Protein AF-A0A2N4YEX6-F1 (afdb_monomer_lite)

Radius of gyration: 21.44 Å; chains: 1; bounding box: 46×48×61 Å

Foldseek 3Di:
DDPDDDDPDPPPDDPP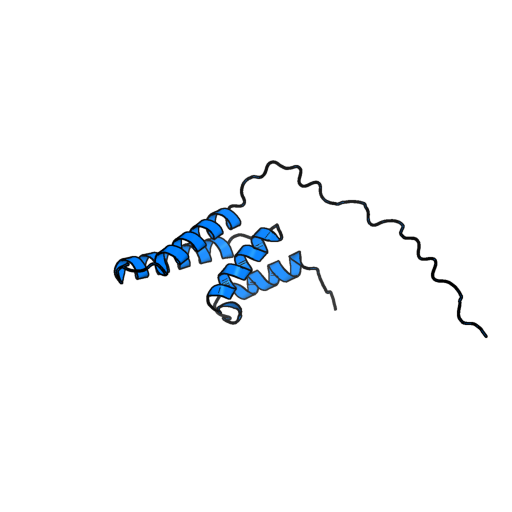DPPPPPDPCPDDPLVVLLVVLVVLVVVLPDPPDDPVSNVVSVVSNVVSLVVLLPDQDPDPVSLVSNVVSCVVVPNCPPPVDSNVVSVVSVPVHVDDPPD

Secondary structure (DSSP, 8-state):
------------S--S------S-----HHHHHHHHHHHHHHHHTSTT--HHHHHHHHHHHHHHHHHHHHSPP-SHHHHHHHHHHHHHTTGGG-TTSTHHHHHHHHHHHH-----

Sequence (115 aa):
MNRRETFTAPLALAALAAPSFAGASTESEILRLYAEWKATEAFANSHGITDAEFSEAEARMADLQSRILAMPATTAPELAAKVAMVADYGDINDRSVPSLALWAELRTLVGGVTC

Structure (mmCIF, N/CA/C/O backbone):
data_AF-A0A2N4YEX6-F1
#
_entry.id   AF-A0A2N4YEX6-F1
#
loop_
_atom_site.group_PDB
_atom_site.id
_atom_site.type_symbol
_atom_site.label_atom_id
_atom_site.label_alt_id
_atom_site.label_comp_id
_atom_site.label_asym_id
_atom_site.label_entity_id
_atom_site.label_seq_id
_atom_site.pdbx_PDB_ins_code
_atom_site.Cartn_x
_atom_site.Cartn_y
_atom_site.Cartn_z
_atom_site.occupancy
_atom_site.B_iso_or_equiv
_atom_site.auth_seq_id
_atom_site.auth_comp_id
_atom_site.auth_asym_id
_atom_site.auth_atom_id
_atom_site.pdbx_PDB_model_num
ATOM 1 N N . MET A 1 1 ? -31.089 -39.549 39.980 1.00 40.22 1 MET A N 1
ATOM 2 C CA . MET A 1 1 ? -30.082 -38.583 39.491 1.00 40.22 1 MET A CA 1
ATOM 3 C C . MET A 1 1 ? -30.232 -38.472 37.982 1.00 40.22 1 MET A C 1
ATOM 5 O O . MET A 1 1 ? -29.891 -39.417 37.286 1.00 40.22 1 MET A O 1
ATOM 9 N N . ASN A 1 2 ? -30.815 -37.383 37.482 1.00 35.41 2 ASN A N 1
ATOM 10 C CA . ASN A 1 2 ? -30.901 -37.115 36.048 1.00 35.41 2 ASN A CA 1
ATOM 11 C C . ASN A 1 2 ? -30.576 -35.628 35.848 1.00 35.41 2 ASN A C 1
ATOM 13 O O . ASN A 1 2 ? -31.312 -34.767 36.320 1.00 35.41 2 ASN A O 1
ATOM 17 N N . ARG A 1 3 ? -29.406 -35.344 35.261 1.00 58.75 3 ARG A N 1
ATOM 18 C CA . ARG A 1 3 ? -28.785 -34.011 35.125 1.00 58.75 3 ARG A CA 1
ATOM 19 C C . ARG A 1 3 ? -29.462 -33.173 34.031 1.00 58.75 3 ARG A C 1
ATOM 21 O O . ARG A 1 3 ? -28.834 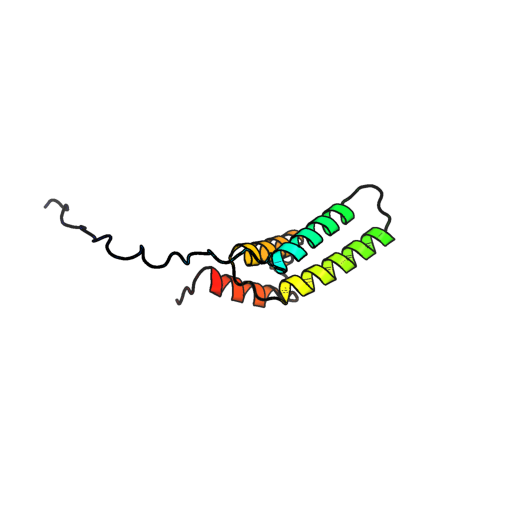-32.831 33.034 1.00 58.75 3 ARG A O 1
ATOM 28 N N . ARG A 1 4 ? -30.750 -32.879 34.172 1.00 57.62 4 ARG A N 1
ATOM 29 C CA . ARG A 1 4 ? -31.447 -31.928 33.293 1.00 57.62 4 ARG A CA 1
ATOM 30 C C . ARG A 1 4 ? -32.109 -30.855 34.131 1.00 57.62 4 ARG A C 1
ATOM 32 O O . ARG A 1 4 ? -33.325 -30.746 34.181 1.00 57.62 4 ARG A O 1
ATOM 39 N N . GLU A 1 5 ? -31.258 -30.079 34.780 1.00 56.00 5 GLU A N 1
ATOM 40 C CA . GLU A 1 5 ? -31.622 -28.784 35.319 1.00 56.00 5 GLU A CA 1
ATOM 41 C C . GLU A 1 5 ? -30.836 -27.710 34.564 1.00 56.00 5 GLU A C 1
ATOM 43 O O . GLU A 1 5 ? -29.609 -27.721 34.520 1.00 56.00 5 GLU A O 1
ATOM 48 N N . THR A 1 6 ? -31.616 -26.823 33.948 1.00 52.84 6 THR A N 1
ATOM 49 C CA . THR A 1 6 ? -31.403 -25.376 33.983 1.00 52.84 6 THR A CA 1
ATOM 50 C C . THR A 1 6 ? -30.183 -24.828 33.245 1.00 52.84 6 THR A C 1
ATOM 52 O O . THR A 1 6 ? -29.128 -24.612 33.823 1.00 52.84 6 THR A O 1
ATOM 55 N N . PHE A 1 7 ? -30.396 -24.443 31.985 1.00 51.78 7 PHE A N 1
ATOM 56 C CA . PHE A 1 7 ? -29.773 -23.239 31.424 1.00 51.78 7 PHE A CA 1
ATOM 57 C C . PHE A 1 7 ? -30.801 -22.486 30.573 1.00 51.78 7 PHE A C 1
ATOM 59 O O . PHE A 1 7 ? -30.755 -22.444 29.348 1.00 51.78 7 PHE A O 1
ATOM 66 N N . THR A 1 8 ? -31.778 -21.895 31.255 1.00 53.78 8 THR A N 1
ATOM 67 C CA . THR A 1 8 ? -32.559 -20.773 30.733 1.00 53.78 8 THR A CA 1
ATOM 68 C C . THR A 1 8 ? -31.666 -19.537 30.840 1.00 53.78 8 THR A C 1
ATOM 70 O O . THR A 1 8 ? -31.661 -18.851 31.858 1.00 53.78 8 THR A O 1
ATOM 73 N N . ALA A 1 9 ? -30.838 -19.287 29.826 1.00 55.19 9 ALA A N 1
ATOM 74 C CA . ALA A 1 9 ? -30.125 -18.019 29.712 1.00 55.19 9 ALA A CA 1
ATOM 75 C C . ALA A 1 9 ? -31.043 -17.010 28.998 1.00 55.19 9 ALA A C 1
ATOM 77 O O . ALA A 1 9 ? -31.514 -17.305 27.895 1.00 55.19 9 ALA A O 1
ATOM 78 N N . PRO A 1 10 ? -31.337 -15.840 29.589 1.00 50.22 10 PRO A N 1
ATOM 79 C CA . PRO A 1 10 ? -32.081 -14.805 28.897 1.00 50.22 10 PRO A CA 1
ATOM 80 C C . PRO A 1 10 ? -31.180 -14.211 27.810 1.00 50.22 10 PRO A C 1
ATOM 82 O O . PRO A 1 10 ? -30.212 -13.517 28.105 1.00 50.22 10 PRO A O 1
ATOM 85 N N . LEU A 1 11 ? -31.513 -14.464 26.542 1.00 54.25 11 LEU A N 1
ATOM 86 C CA . LEU A 1 11 ? -31.057 -13.659 25.405 1.00 54.25 11 LEU A CA 1
ATOM 87 C C . LEU A 1 11 ? -31.743 -12.288 25.484 1.00 54.25 11 LEU A C 1
ATOM 89 O O . LEU A 1 11 ? -32.634 -11.960 24.707 1.00 54.25 11 LEU A O 1
ATOM 93 N N . ALA A 1 12 ? -31.371 -11.508 26.491 1.00 52.91 12 ALA A N 1
ATOM 94 C CA . ALA A 1 12 ? -31.790 -10.134 26.662 1.00 52.91 12 ALA A CA 1
ATOM 95 C C . ALA A 1 12 ? -30.535 -9.260 26.620 1.00 52.91 12 ALA A C 1
ATOM 97 O O . ALA A 1 12 ? -29.624 -9.437 27.421 1.00 52.91 12 ALA A O 1
ATOM 98 N N . LEU A 1 13 ? -30.546 -8.311 25.682 1.00 50.72 13 LEU A N 1
ATOM 99 C CA . LEU A 1 13 ? -29.582 -7.224 25.485 1.00 50.72 13 LEU A CA 1
ATOM 100 C C . LEU A 1 13 ? -28.229 -7.582 24.845 1.00 50.72 13 LEU A C 1
ATOM 102 O O . LEU A 1 13 ? -27.192 -7.582 25.495 1.00 50.72 13 LEU A O 1
ATOM 106 N N . ALA A 1 14 ? -28.229 -7.703 23.515 1.00 48.66 14 ALA A N 1
ATOM 107 C CA . ALA A 1 14 ? -27.113 -7.217 22.686 1.00 48.66 14 ALA A CA 1
ATOM 108 C C . ALA A 1 14 ? -27.575 -6.746 21.288 1.00 48.66 14 ALA A C 1
ATOM 110 O O . ALA A 1 14 ? -26.821 -6.795 20.324 1.00 48.66 14 ALA A O 1
ATOM 111 N N . ALA A 1 15 ? -28.829 -6.291 21.162 1.00 50.16 15 ALA A N 1
ATOM 112 C CA . ALA A 1 15 ? -29.361 -5.689 19.933 1.00 50.16 15 ALA A CA 1
ATOM 113 C C . ALA A 1 15 ? -29.469 -4.156 20.044 1.00 50.16 15 ALA A C 1
ATOM 115 O O . ALA A 1 15 ? -30.366 -3.543 19.471 1.00 50.16 15 ALA A O 1
ATOM 116 N N . LEU A 1 16 ? -28.578 -3.529 20.816 1.00 48.31 16 LEU A N 1
ATOM 117 C CA . LEU A 1 16 ? -28.447 -2.077 20.864 1.00 48.31 16 LEU A CA 1
ATOM 118 C C . LEU A 1 16 ? -27.053 -1.701 20.376 1.00 48.31 16 LEU A C 1
ATOM 120 O O . LEU A 1 16 ? -26.057 -2.141 20.939 1.00 48.31 16 LEU A O 1
ATOM 124 N N . ALA A 1 17 ? -27.047 -0.869 19.334 1.00 50.69 17 ALA A N 1
ATOM 125 C CA . ALA A 1 17 ? -25.897 -0.310 18.634 1.00 50.69 17 ALA A CA 1
ATOM 126 C C . ALA A 1 17 ? -25.192 -1.258 17.649 1.00 50.69 17 ALA A C 1
ATOM 128 O O . ALA A 1 17 ? -23.989 -1.477 17.722 1.00 50.69 17 ALA A O 1
ATOM 129 N N . ALA A 1 18 ? -25.918 -1.702 16.618 1.00 46.84 18 ALA A N 1
ATOM 130 C CA . ALA A 1 18 ? -25.285 -1.649 15.304 1.00 46.84 18 ALA A CA 1
ATOM 131 C C . ALA A 1 18 ? -25.121 -0.151 14.983 1.00 46.84 18 ALA A C 1
ATOM 133 O O . ALA A 1 18 ? -26.145 0.537 14.891 1.00 46.84 18 ALA A O 1
ATOM 134 N N . PRO A 1 19 ? -23.898 0.407 14.900 1.00 50.62 19 PRO A N 1
ATOM 135 C CA . PRO A 1 19 ? -23.740 1.749 14.372 1.00 50.62 19 PRO A CA 1
ATOM 136 C C . PRO A 1 19 ? -24.353 1.749 12.974 1.00 50.62 19 PRO A C 1
ATOM 138 O O . PRO A 1 19 ? -23.932 1.017 12.079 1.00 50.62 19 PRO A O 1
ATOM 141 N N . SER A 1 20 ? -25.419 2.529 12.825 1.00 45.50 20 SER A N 1
ATOM 142 C CA . SER A 1 20 ? -25.973 2.865 11.527 1.00 45.50 20 SER A CA 1
ATOM 143 C C . SER A 1 20 ? -24.880 3.623 10.782 1.00 45.50 20 SER A C 1
ATOM 145 O O . SER A 1 20 ? -24.674 4.812 11.021 1.00 45.50 20 SER A O 1
ATOM 147 N N . PHE A 1 21 ? -24.152 2.940 9.899 1.00 51.69 21 PHE A N 1
ATOM 148 C CA . PHE A 1 21 ? -23.278 3.572 8.911 1.00 51.69 21 PHE A CA 1
ATOM 149 C C . PHE A 1 21 ? -24.143 4.199 7.806 1.00 51.69 21 PHE A C 1
ATOM 151 O O . PHE A 1 21 ? -23.997 3.914 6.624 1.00 51.69 21 PHE A O 1
ATOM 158 N N . ALA A 1 22 ? -25.094 5.042 8.203 1.00 44.72 22 ALA A N 1
ATOM 159 C CA . ALA A 1 22 ? -25.816 5.949 7.327 1.00 44.72 22 ALA A CA 1
ATOM 160 C C . ALA A 1 22 ? -25.096 7.304 7.351 1.00 44.72 22 ALA A C 1
ATOM 162 O O . ALA A 1 22 ? -25.646 8.324 7.753 1.00 44.72 22 ALA A O 1
ATOM 163 N N . GLY A 1 23 ? -23.821 7.289 6.973 1.00 43.12 23 GLY A N 1
ATOM 164 C CA . GLY A 1 23 ? -23.068 8.475 6.594 1.00 43.12 23 GLY A CA 1
ATOM 165 C C . GLY A 1 23 ? -22.662 8.269 5.148 1.00 43.12 23 GLY A C 1
ATOM 166 O O . GLY A 1 23 ? -22.114 7.218 4.828 1.00 43.12 23 GLY A O 1
ATOM 167 N N . ALA A 1 24 ? -22.998 9.219 4.275 1.00 44.94 24 ALA A N 1
ATOM 168 C CA . ALA A 1 24 ? -22.580 9.223 2.879 1.00 44.94 24 ALA A CA 1
ATOM 169 C C . ALA A 1 24 ? -21.121 8.755 2.767 1.00 44.94 24 ALA A C 1
ATOM 171 O O . ALA A 1 24 ? -20.263 9.267 3.486 1.00 44.94 24 ALA A O 1
ATOM 172 N N . SER A 1 25 ? -20.872 7.745 1.931 1.00 48.31 25 SER A N 1
ATOM 173 C CA . SER A 1 25 ? -19.558 7.134 1.768 1.00 48.31 25 SER A CA 1
ATOM 174 C C . SER A 1 25 ? -18.597 8.148 1.152 1.00 48.31 25 SER A C 1
ATOM 176 O O . SER A 1 25 ? -18.415 8.191 -0.064 1.00 48.31 25 SER A O 1
ATOM 178 N N . THR A 1 26 ? -17.992 8.992 1.981 1.00 62.81 26 THR A N 1
ATOM 179 C CA . THR A 1 26 ? -16.711 9.593 1.639 1.00 62.81 26 THR A CA 1
ATOM 180 C C . THR A 1 26 ? -15.783 8.413 1.408 1.00 62.81 26 THR A C 1
ATOM 182 O O . THR A 1 26 ? -15.532 7.634 2.328 1.00 62.81 26 THR A O 1
ATOM 185 N N . GLU A 1 27 ? -15.398 8.199 0.153 1.00 75.50 27 GLU A N 1
ATOM 186 C CA . GLU A 1 27 ? -14.487 7.129 -0.229 1.00 75.50 27 GLU A CA 1
ATOM 187 C C . GLU A 1 27 ? -13.259 7.190 0.684 1.00 75.50 27 GLU A C 1
ATOM 189 O O . GLU A 1 27 ? -12.651 8.249 0.852 1.00 75.50 27 GLU A O 1
ATOM 194 N N . SER A 1 28 ? -12.948 6.076 1.349 1.00 90.94 28 SER A N 1
ATOM 195 C CA . SER A 1 28 ? -11.794 6.022 2.238 1.00 90.94 28 SER A CA 1
ATOM 196 C C . SER A 1 28 ? -10.528 6.247 1.420 1.00 90.94 28 SER A C 1
ATOM 198 O O . SER A 1 28 ? -10.247 5.501 0.482 1.00 90.94 28 SER A O 1
ATOM 200 N N . GLU A 1 29 ? -9.737 7.242 1.812 1.00 94.81 29 GLU A N 1
ATOM 201 C CA . GLU A 1 29 ? -8.456 7.538 1.171 1.00 94.81 29 GLU A CA 1
ATOM 202 C C . GLU A 1 29 ? -7.503 6.330 1.226 1.00 94.81 29 GLU A C 1
ATOM 204 O O . GLU A 1 29 ? -6.775 6.083 0.267 1.00 94.81 29 GLU A O 1
ATOM 209 N N . ILE A 1 30 ? -7.554 5.519 2.296 1.00 94.19 30 ILE A N 1
ATOM 210 C CA . ILE A 1 30 ? -6.789 4.264 2.397 1.00 94.19 30 ILE A CA 1
ATOM 211 C C . ILE A 1 30 ? -7.214 3.291 1.295 1.00 94.19 30 ILE A C 1
ATOM 213 O O . ILE A 1 30 ? -6.358 2.729 0.616 1.00 94.19 30 ILE A O 1
ATOM 217 N N . LEU A 1 31 ? -8.521 3.095 1.098 1.00 95.25 31 LEU A N 1
ATOM 218 C CA . LEU A 1 31 ? -9.028 2.164 0.086 1.00 95.25 31 LEU A CA 1
ATOM 219 C C . LEU A 1 31 ? -8.746 2.659 -1.336 1.00 95.25 31 LEU A C 1
ATOM 221 O O . LEU A 1 31 ? -8.370 1.860 -2.194 1.00 95.25 31 LEU A O 1
ATOM 225 N N . ARG A 1 32 ? -8.853 3.971 -1.569 1.00 96.69 32 ARG A N 1
ATOM 226 C CA . ARG A 1 32 ? -8.514 4.599 -2.851 1.00 96.69 32 ARG A CA 1
ATOM 227 C C . ARG A 1 32 ? -7.036 4.403 -3.196 1.00 96.69 32 ARG A C 1
ATOM 229 O O . ARG A 1 32 ? -6.709 3.970 -4.298 1.00 96.69 32 ARG A O 1
ATOM 236 N N . LEU A 1 33 ? -6.138 4.684 -2.249 1.00 96.44 33 LEU A N 1
ATOM 237 C CA . LEU A 1 33 ? -4.696 4.492 -2.438 1.00 96.44 33 LEU A CA 1
ATOM 238 C C . LEU A 1 33 ? -4.321 3.013 -2.559 1.00 96.44 33 LEU A C 1
ATOM 240 O O . LEU A 1 33 ? -3.434 2.679 -3.338 1.00 96.44 33 LEU A O 1
ATOM 244 N N . TYR A 1 34 ? -5.003 2.120 -1.841 1.00 95.69 34 TYR A N 1
ATOM 245 C CA . TYR A 1 34 ? -4.794 0.680 -1.980 1.00 95.69 34 TYR A CA 1
ATOM 246 C C . TYR A 1 34 ? -5.170 0.178 -3.380 1.00 95.69 34 TYR A C 1
ATOM 248 O O . TYR A 1 34 ? -4.435 -0.613 -3.969 1.00 95.69 34 TYR A O 1
ATOM 256 N N . ALA A 1 35 ? -6.272 0.669 -3.955 1.00 96.38 35 ALA A N 1
ATOM 257 C CA . ALA A 1 35 ? -6.640 0.348 -5.332 1.00 96.38 35 ALA A CA 1
ATOM 258 C C . ALA A 1 35 ? -5.578 0.834 -6.336 1.00 96.38 35 ALA A C 1
AT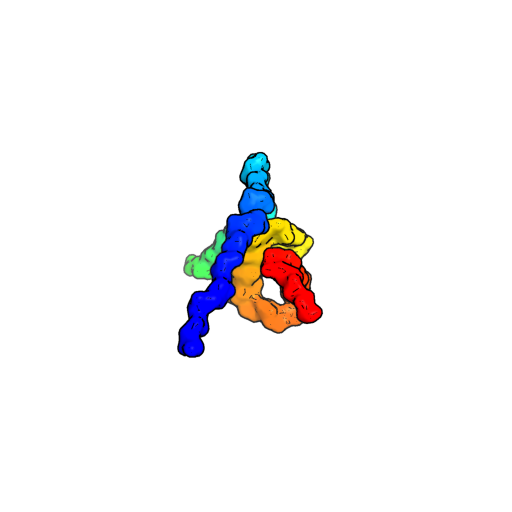OM 260 O O . ALA A 1 35 ? -5.219 0.106 -7.261 1.00 96.38 35 ALA A O 1
ATOM 261 N N . GLU A 1 36 ? -5.032 2.034 -6.125 1.00 97.25 36 GLU A N 1
ATOM 262 C CA . GLU A 1 36 ? -3.934 2.578 -6.933 1.00 97.25 36 GLU A CA 1
ATOM 263 C C . GLU A 1 36 ? -2.649 1.743 -6.801 1.00 97.25 36 GLU A C 1
ATOM 265 O O . GLU A 1 36 ? -1.968 1.470 -7.793 1.00 97.25 36 GLU A O 1
ATOM 270 N N . TRP A 1 37 ? -2.351 1.271 -5.591 1.00 96.56 37 TRP A N 1
ATOM 271 C CA . TRP A 1 37 ? -1.227 0.379 -5.328 1.00 96.56 37 TRP A CA 1
ATOM 272 C C . TRP A 1 37 ? -1.382 -0.953 -6.072 1.00 96.56 37 TRP A C 1
ATOM 274 O O . TRP A 1 37 ? -0.46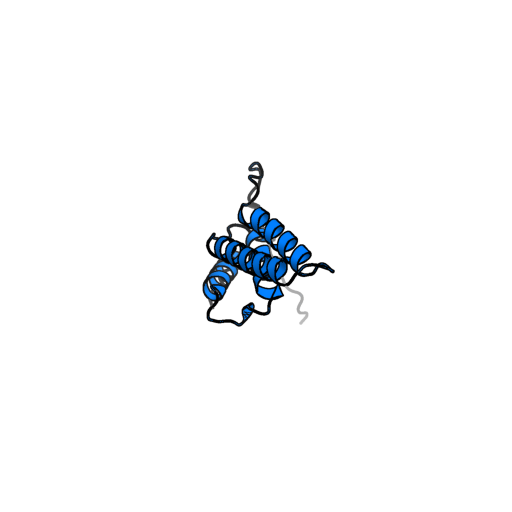9 -1.332 -6.801 1.00 96.56 37 TRP A O 1
ATOM 284 N N . LYS A 1 38 ? -2.557 -1.605 -6.015 1.00 96.75 38 LYS A N 1
ATOM 285 C CA . LYS A 1 38 ? -2.826 -2.840 -6.784 1.00 96.75 38 LYS A CA 1
ATOM 286 C C . LYS A 1 38 ? -2.741 -2.625 -8.294 1.00 96.75 38 LYS A C 1
ATOM 288 O O . LYS A 1 38 ? -2.279 -3.509 -9.007 1.00 96.75 38 LYS A O 1
ATOM 293 N N . ALA A 1 39 ? -3.173 -1.470 -8.800 1.00 97.38 39 ALA A N 1
ATOM 294 C CA . ALA A 1 39 ? -3.032 -1.150 -10.220 1.00 97.38 39 ALA A CA 1
ATOM 295 C C . ALA A 1 39 ? -1.554 -0.993 -10.624 1.00 97.38 39 ALA A C 1
ATOM 297 O O . ALA A 1 39 ? -1.147 -1.494 -11.671 1.00 97.38 39 ALA A O 1
ATOM 298 N N . THR A 1 40 ? -0.751 -0.346 -9.776 1.00 96.81 40 THR A N 1
ATOM 299 C CA . THR A 1 40 ? 0.697 -0.177 -9.987 1.00 96.81 40 THR A CA 1
ATOM 300 C C . THR A 1 40 ? 1.420 -1.522 -9.947 1.00 96.81 40 THR A C 1
ATOM 302 O O . THR A 1 40 ? 2.230 -1.819 -10.818 1.00 96.81 40 THR A O 1
ATOM 305 N N . GLU A 1 41 ? 1.078 -2.372 -8.985 1.00 95.62 41 GLU A N 1
ATOM 306 C CA . GLU A 1 41 ? 1.607 -3.728 -8.870 1.00 95.62 41 GLU A CA 1
ATOM 307 C C . GLU A 1 41 ? 1.229 -4.597 -10.081 1.00 95.62 41 GLU A C 1
ATOM 309 O O . GLU A 1 41 ? 2.060 -5.329 -10.619 1.00 95.62 41 GLU A O 1
ATOM 314 N N . ALA A 1 42 ? -0.014 -4.501 -10.562 1.00 96.44 42 ALA A N 1
ATOM 315 C CA . ALA A 1 42 ? -0.444 -5.201 -11.769 1.00 96.44 42 ALA A CA 1
ATOM 316 C C . ALA A 1 42 ? 0.337 -4.737 -13.010 1.00 96.44 42 ALA A C 1
ATOM 318 O O . ALA A 1 42 ? 0.675 -5.559 -13.861 1.00 96.44 42 ALA A O 1
ATOM 319 N N . PHE A 1 43 ? 0.656 -3.442 -13.101 1.00 96.31 43 PHE A N 1
ATOM 320 C CA . PHE A 1 43 ? 1.527 -2.905 -14.146 1.00 96.31 43 PHE A CA 1
ATOM 321 C C . PHE A 1 43 ? 2.964 -3.430 -14.021 1.00 96.31 43 PHE A C 1
ATOM 323 O O . PHE A 1 43 ? 3.515 -3.904 -15.013 1.00 96.31 43 PHE A O 1
ATOM 330 N N . ALA A 1 44 ? 3.543 -3.431 -12.817 1.00 93.88 44 ALA A N 1
ATOM 331 C CA . ALA A 1 44 ? 4.890 -3.951 -12.562 1.00 93.88 44 ALA A CA 1
ATOM 332 C C . ALA A 1 44 ? 5.028 -5.446 -12.909 1.00 93.88 44 ALA A C 1
ATOM 334 O O . ALA A 1 44 ? 6.092 -5.899 -13.317 1.00 93.88 44 ALA A O 1
ATOM 335 N N . ASN A 1 45 ? 3.940 -6.210 -12.794 1.00 94.25 45 ASN A N 1
ATOM 336 C CA . ASN A 1 45 ? 3.886 -7.623 -13.172 1.00 94.25 45 ASN A CA 1
ATOM 337 C C . ASN A 1 45 ? 3.479 -7.862 -14.639 1.00 94.25 45 ASN A C 1
ATOM 339 O O . ASN A 1 45 ? 3.303 -9.012 -15.054 1.00 94.25 45 ASN A O 1
ATOM 343 N N . SER A 1 46 ? 3.283 -6.807 -15.432 1.00 95.38 46 SER A N 1
ATOM 344 C CA . SER A 1 46 ? 2.876 -6.943 -16.828 1.00 95.38 46 SER A CA 1
ATOM 345 C C . SER A 1 46 ? 4.048 -7.330 -17.735 1.00 95.38 46 SER A C 1
ATOM 347 O O . SER A 1 46 ? 5.212 -7.019 -17.487 1.00 95.38 46 SER A O 1
ATOM 349 N N . HIS A 1 47 ? 3.748 -8.053 -18.814 1.00 94.69 47 HIS A N 1
ATOM 350 C CA . HIS A 1 47 ? 4.767 -8.438 -19.784 1.00 94.69 47 HIS A CA 1
ATOM 351 C C . HIS A 1 47 ? 5.199 -7.246 -20.644 1.00 94.69 47 HIS A C 1
ATOM 353 O O . HIS A 1 47 ? 4.359 -6.497 -21.137 1.00 94.69 47 HIS A O 1
ATOM 359 N N . GLY A 1 48 ? 6.501 -7.152 -20.924 1.00 94.69 48 GLY A N 1
ATOM 360 C CA . GLY A 1 48 ? 7.041 -6.204 -21.901 1.00 94.69 48 GLY A CA 1
ATOM 361 C C . GLY A 1 48 ? 7.349 -4.809 -21.360 1.00 94.69 48 GLY A C 1
ATOM 362 O O . GLY A 1 48 ? 7.679 -3.940 -22.162 1.00 94.69 48 GLY A O 1
ATOM 363 N N . ILE A 1 49 ? 7.279 -4.605 -20.042 1.00 97.31 49 ILE A N 1
ATOM 364 C CA . ILE A 1 49 ? 7.822 -3.402 -19.406 1.00 97.31 49 ILE A CA 1
ATOM 365 C C . ILE A 1 49 ? 9.353 -3.434 -19.405 1.00 97.31 49 ILE A C 1
ATOM 367 O O . ILE A 1 49 ? 9.985 -4.493 -19.414 1.00 97.31 49 ILE A O 1
ATOM 371 N N . THR A 1 50 ? 9.944 -2.253 -19.397 1.00 98.12 50 THR A N 1
ATOM 372 C CA . THR A 1 50 ? 11.382 -2.030 -19.270 1.00 98.12 50 THR A CA 1
ATOM 373 C C . THR A 1 50 ? 11.823 -2.030 -17.806 1.00 98.12 50 THR A C 1
ATOM 375 O O . THR A 1 50 ? 11.027 -1.778 -16.902 1.00 98.12 50 THR A O 1
ATOM 378 N N . ASP A 1 51 ? 13.122 -2.219 -17.564 1.00 96.69 51 ASP A N 1
ATOM 379 C CA . ASP A 1 51 ? 13.705 -2.113 -16.217 1.00 96.69 51 ASP A CA 1
ATOM 380 C C . ASP A 1 51 ? 13.474 -0.727 -15.583 1.00 96.69 51 ASP A C 1
ATOM 382 O O . ASP A 1 51 ? 13.321 -0.607 -14.366 1.00 96.69 51 ASP A O 1
ATOM 386 N N . ALA A 1 52 ? 13.429 0.327 -16.407 1.00 97.94 52 ALA A N 1
ATOM 387 C CA . ALA A 1 52 ? 13.144 1.686 -15.956 1.00 97.94 52 ALA A CA 1
ATOM 388 C C . ALA A 1 52 ? 11.689 1.827 -15.483 1.00 97.94 52 ALA A C 1
ATOM 390 O O . ALA A 1 52 ? 11.456 2.323 -14.385 1.00 97.94 52 ALA A O 1
ATOM 391 N N . GLU A 1 53 ? 10.726 1.328 -16.262 1.00 97.62 53 GLU A N 1
ATOM 392 C CA . GLU A 1 53 ? 9.306 1.320 -15.882 1.00 97.62 53 GLU A CA 1
ATOM 393 C C . GLU A 1 53 ? 9.058 0.469 -14.633 1.00 97.62 53 GLU A C 1
ATOM 395 O O . GLU A 1 53 ? 8.285 0.866 -13.762 1.00 97.62 53 GLU A O 1
ATOM 400 N N . PHE A 1 54 ? 9.744 -0.671 -14.513 1.00 96.00 54 PHE A N 1
ATOM 401 C CA . PHE A 1 54 ? 9.687 -1.495 -13.309 1.00 96.00 54 PHE A CA 1
ATOM 402 C C . PHE A 1 54 ? 10.218 -0.736 -12.084 1.00 96.00 54 PHE A C 1
ATOM 404 O O . PHE A 1 54 ? 9.530 -0.659 -11.069 1.00 96.00 54 PHE A O 1
ATOM 411 N N . SER A 1 55 ? 11.386 -0.095 -12.198 1.00 95.56 55 SER A N 1
ATOM 412 C CA . SER A 1 55 ? 11.978 0.701 -11.110 1.00 95.56 55 SER A CA 1
ATOM 413 C C . SER A 1 55 ? 11.083 1.876 -10.690 1.00 95.56 55 SER A C 1
ATOM 415 O O . SER A 1 55 ? 10.958 2.185 -9.503 1.00 95.56 55 SER A O 1
ATOM 417 N N . GLU A 1 56 ? 10.435 2.542 -11.650 1.00 97.25 56 GLU A N 1
ATOM 418 C CA . GLU A 1 56 ? 9.465 3.607 -11.375 1.00 97.25 56 GLU A CA 1
ATOM 419 C C . GLU A 1 56 ? 8.215 3.069 -10.668 1.00 97.25 56 GLU A C 1
ATOM 421 O O . GLU A 1 56 ? 7.728 3.688 -9.715 1.00 97.25 56 GLU A O 1
ATOM 426 N N . ALA A 1 57 ? 7.717 1.903 -11.085 1.00 95.94 57 ALA A N 1
ATOM 427 C CA . ALA A 1 57 ? 6.589 1.242 -10.443 1.00 95.94 57 ALA A CA 1
ATOM 428 C C . ALA A 1 57 ? 6.925 0.809 -9.006 1.00 95.94 57 ALA A C 1
ATOM 430 O O . ALA A 1 57 ? 6.117 1.042 -8.108 1.00 95.94 57 ALA A O 1
ATOM 431 N N . GLU A 1 58 ? 8.121 0.271 -8.751 1.00 94.38 58 GLU A N 1
ATOM 432 C CA . GLU A 1 58 ? 8.597 -0.049 -7.397 1.00 94.38 58 GLU A CA 1
ATOM 433 C C . GLU A 1 58 ? 8.655 1.197 -6.507 1.00 94.38 58 GLU A C 1
ATOM 435 O O . GLU A 1 58 ? 8.106 1.200 -5.401 1.00 94.38 58 GLU A O 1
ATOM 440 N N . ALA A 1 59 ? 9.242 2.292 -6.999 1.00 95.44 59 ALA A N 1
ATOM 441 C CA . ALA A 1 59 ? 9.286 3.554 -6.264 1.00 95.44 59 ALA A CA 1
ATOM 442 C C . ALA A 1 59 ? 7.875 4.092 -5.969 1.00 95.44 59 ALA A C 1
ATOM 444 O O . ALA A 1 59 ? 7.608 4.591 -4.869 1.00 95.44 59 ALA A O 1
ATOM 445 N N . ARG A 1 60 ? 6.945 3.957 -6.925 1.00 96.62 60 ARG A N 1
ATOM 446 C CA . ARG A 1 60 ? 5.546 4.359 -6.746 1.00 96.62 60 ARG A CA 1
ATOM 447 C C . ARG A 1 60 ? 4.834 3.496 -5.709 1.00 96.62 60 ARG A C 1
ATOM 449 O O . ARG A 1 60 ? 4.124 4.041 -4.863 1.00 96.62 60 ARG A O 1
ATOM 456 N N . MET A 1 61 ? 5.025 2.180 -5.750 1.00 94.81 61 MET A N 1
ATOM 457 C CA . MET A 1 61 ? 4.463 1.258 -4.762 1.00 94.81 61 MET A CA 1
ATOM 458 C C . MET A 1 61 ? 4.975 1.574 -3.356 1.00 94.81 61 MET A C 1
ATOM 460 O O . MET A 1 61 ? 4.167 1.622 -2.429 1.00 94.81 61 MET A O 1
ATO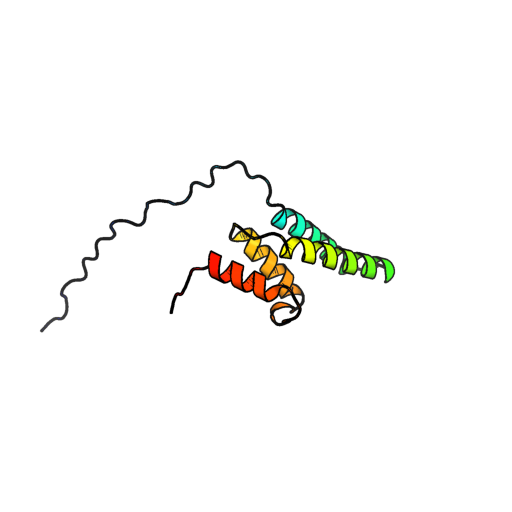M 464 N N . ALA A 1 62 ? 6.269 1.870 -3.201 1.00 91.38 62 ALA A N 1
ATOM 465 C CA . ALA A 1 62 ? 6.856 2.248 -1.916 1.00 91.38 62 ALA A CA 1
ATOM 466 C C . ALA A 1 62 ? 6.266 3.560 -1.354 1.00 91.38 62 ALA A C 1
ATOM 468 O O . ALA A 1 62 ? 5.929 3.623 -0.167 1.00 91.38 62 ALA A O 1
ATOM 469 N N . ASP A 1 63 ? 6.076 4.592 -2.189 1.00 94.69 63 ASP A N 1
ATOM 470 C CA . ASP A 1 63 ? 5.403 5.845 -1.792 1.00 94.69 63 ASP A CA 1
ATOM 471 C C . ASP A 1 63 ? 3.965 5.587 -1.319 1.00 94.69 63 ASP A C 1
ATOM 473 O O . ASP A 1 63 ? 3.563 6.010 -0.230 1.00 94.69 63 ASP A O 1
ATOM 477 N N . LEU A 1 64 ? 3.192 4.849 -2.119 1.00 94.44 64 LEU A N 1
ATOM 478 C CA . LEU A 1 64 ? 1.806 4.508 -1.807 1.00 94.44 64 LEU A CA 1
ATOM 479 C C . LEU A 1 64 ? 1.705 3.705 -0.505 1.00 94.44 64 LEU A C 1
ATOM 481 O O . LEU A 1 64 ? 0.898 4.050 0.361 1.00 94.44 64 LEU A O 1
ATOM 485 N N . GLN A 1 65 ? 2.557 2.694 -0.326 1.00 92.25 65 GLN A N 1
ATOM 486 C CA . GLN A 1 65 ? 2.623 1.888 0.891 1.00 92.25 65 GLN A CA 1
ATOM 487 C C . GLN A 1 65 ? 2.933 2.749 2.117 1.00 92.25 65 GLN A C 1
ATOM 489 O O . GLN A 1 65 ? 2.249 2.632 3.137 1.00 92.25 65 GLN A O 1
ATOM 494 N N . SER A 1 66 ? 3.912 3.653 2.018 1.00 90.19 66 SER A N 1
ATOM 495 C CA . SER A 1 66 ? 4.263 4.576 3.102 1.00 90.19 66 SER A CA 1
ATOM 496 C C . SER A 1 66 ? 3.070 5.444 3.516 1.00 90.19 66 SER A C 1
ATOM 498 O O . SER A 1 66 ? 2.724 5.520 4.698 1.00 90.19 66 SER A O 1
ATOM 500 N N . ARG A 1 67 ? 2.369 6.031 2.539 1.00 93.62 67 ARG A N 1
ATOM 501 C CA . ARG A 1 67 ? 1.182 6.867 2.777 1.00 93.62 67 ARG A CA 1
ATOM 502 C C . ARG A 1 67 ? 0.032 6.082 3.400 1.00 93.62 67 ARG A C 1
ATOM 504 O O . ARG A 1 67 ? -0.589 6.565 4.344 1.00 93.62 67 ARG A O 1
ATOM 511 N N . ILE A 1 68 ? -0.243 4.881 2.892 1.00 92.75 68 ILE A N 1
ATOM 512 C CA . ILE A 1 68 ? -1.288 3.994 3.414 1.00 92.75 68 ILE A CA 1
ATOM 513 C C . ILE A 1 68 ? -1.004 3.637 4.876 1.00 92.75 68 ILE A C 1
ATOM 515 O O . ILE A 1 68 ? -1.897 3.740 5.715 1.00 92.75 68 ILE A O 1
ATOM 519 N N . LEU A 1 69 ? 0.234 3.256 5.203 1.00 89.69 69 LEU A N 1
ATOM 520 C CA . LEU A 1 69 ? 0.614 2.864 6.563 1.00 89.69 69 LEU A CA 1
ATOM 521 C C . LEU A 1 69 ? 0.630 4.039 7.550 1.00 89.69 69 LEU A C 1
ATOM 523 O O . LEU A 1 69 ? 0.400 3.818 8.737 1.00 89.69 69 LEU A O 1
ATOM 527 N N . ALA A 1 70 ? 0.858 5.268 7.081 1.00 89.19 70 ALA A N 1
ATOM 528 C CA . ALA A 1 70 ? 0.857 6.466 7.920 1.00 89.19 70 ALA A CA 1
ATOM 529 C C . ALA A 1 70 ? -0.547 6.926 8.358 1.00 89.19 70 ALA A C 1
ATOM 531 O O . ALA A 1 70 ? -0.679 7.613 9.372 1.00 89.19 70 ALA A O 1
ATOM 532 N N . MET A 1 71 ? -1.599 6.583 7.610 1.00 91.56 71 MET A N 1
ATOM 533 C CA . MET A 1 71 ? -2.975 6.961 7.955 1.00 91.56 71 MET A CA 1
ATOM 534 C C . MET A 1 71 ? -3.584 5.949 8.918 1.00 91.56 71 MET A C 1
ATOM 536 O O . MET A 1 71 ? -3.525 4.769 8.608 1.00 91.56 71 MET A O 1
ATOM 540 N N . PRO A 1 72 ? -4.234 6.337 10.024 1.00 89.25 72 PRO A N 1
ATOM 541 C CA . PRO A 1 72 ? -4.874 5.374 10.917 1.00 89.25 72 PRO A CA 1
ATOM 542 C C . PRO A 1 72 ? -6.076 4.700 10.238 1.00 89.25 72 PRO A C 1
ATOM 544 O O . PRO A 1 72 ? -6.928 5.385 9.673 1.00 89.25 72 PRO A O 1
ATOM 547 N N . ALA A 1 73 ? -6.177 3.370 10.317 1.00 88.12 73 ALA A N 1
ATOM 548 C CA . ALA A 1 73 ? -7.398 2.678 9.909 1.00 88.12 73 ALA A CA 1
ATOM 549 C C . ALA A 1 73 ? -8.485 2.861 10.979 1.00 88.12 73 ALA A C 1
ATOM 551 O O . ALA A 1 73 ? -8.255 2.634 12.167 1.00 88.12 73 ALA A O 1
ATOM 552 N N . THR A 1 74 ? -9.685 3.248 10.557 1.00 85.69 74 THR A N 1
ATOM 553 C CA . THR A 1 74 ? -10.856 3.448 11.430 1.00 85.69 74 THR A CA 1
ATOM 554 C C . THR A 1 74 ? -11.942 2.403 11.196 1.00 85.69 74 THR A C 1
ATOM 556 O O . THR A 1 74 ? -12.847 2.241 12.014 1.00 85.69 74 THR A O 1
ATOM 559 N N . THR A 1 75 ? -11.838 1.660 10.093 1.00 85.31 75 THR A N 1
ATOM 560 C CA . THR A 1 75 ? -12.778 0.613 9.700 1.00 85.31 75 THR A CA 1
ATOM 561 C C . THR A 1 75 ? -12.055 -0.702 9.399 1.00 85.31 75 THR A C 1
ATOM 563 O O . THR A 1 75 ? -10.870 -0.733 9.064 1.00 85.31 75 THR A O 1
ATOM 566 N N . ALA A 1 76 ? -12.782 -1.819 9.491 1.00 85.44 76 ALA A N 1
ATOM 567 C CA . ALA A 1 76 ? -12.228 -3.136 9.177 1.00 85.44 76 ALA A CA 1
ATOM 568 C C . ALA A 1 76 ? -11.722 -3.269 7.720 1.00 85.44 76 ALA A C 1
ATOM 570 O O . ALA A 1 76 ? -10.654 -3.854 7.539 1.00 85.44 76 ALA A O 1
ATOM 571 N N . PRO A 1 77 ? -12.399 -2.721 6.685 1.00 90.12 77 PRO A N 1
ATOM 572 C CA . PRO A 1 77 ? -11.884 -2.758 5.314 1.00 90.12 77 PRO A CA 1
ATOM 573 C C . PRO A 1 77 ? -10.545 -2.033 5.133 1.00 90.12 77 PRO A C 1
ATOM 575 O O . PRO A 1 77 ? -9.669 -2.543 4.443 1.00 90.12 77 PRO A O 1
ATOM 578 N N . GLU A 1 78 ? -10.358 -0.876 5.772 1.00 90.56 78 GLU A N 1
ATOM 579 C CA . GLU A 1 78 ? -9.093 -0.127 5.718 1.00 90.56 78 GLU A CA 1
ATOM 580 C C . GLU A 1 78 ? -7.945 -0.927 6.331 1.00 90.56 78 GLU A C 1
ATOM 582 O O . GLU A 1 78 ? -6.863 -1.024 5.752 1.00 90.56 78 GLU A O 1
ATOM 587 N N . LEU A 1 79 ? -8.197 -1.551 7.483 1.00 88.38 79 LEU A N 1
ATOM 588 C CA . LEU A 1 79 ? -7.220 -2.420 8.125 1.00 88.38 79 LEU A CA 1
ATOM 589 C C . LEU A 1 79 ? -6.906 -3.641 7.250 1.00 88.38 79 LEU A C 1
ATOM 591 O O . LEU A 1 79 ? -5.740 -3.995 7.088 1.00 88.38 79 LEU A O 1
ATOM 595 N N . ALA A 1 80 ? -7.927 -4.268 6.663 1.00 89.06 80 ALA A N 1
ATOM 596 C CA . ALA A 1 80 ? -7.749 -5.413 5.777 1.00 89.06 80 ALA A CA 1
ATOM 597 C C . ALA A 1 80 ? -6.896 -5.057 4.549 1.00 89.06 80 ALA A C 1
ATOM 599 O O . ALA A 1 80 ? -6.007 -5.827 4.195 1.00 89.06 80 ALA A O 1
ATOM 600 N N . ALA A 1 81 ? -7.105 -3.880 3.951 1.00 91.69 81 ALA A N 1
ATOM 601 C CA . ALA A 1 81 ? -6.296 -3.384 2.839 1.00 91.69 81 ALA A CA 1
ATOM 602 C C . ALA A 1 81 ? -4.814 -3.243 3.225 1.00 91.69 81 ALA A C 1
ATOM 604 O O . ALA A 1 81 ? -3.939 -3.743 2.518 1.00 91.69 81 ALA A O 1
ATOM 605 N N . LYS A 1 82 ? -4.524 -2.643 4.387 1.00 90.31 82 LYS A N 1
ATOM 606 C CA . LYS A 1 82 ? -3.149 -2.535 4.901 1.00 90.31 82 LYS A CA 1
ATOM 607 C C . LYS A 1 82 ? -2.500 -3.899 5.136 1.00 90.31 82 LYS A C 1
ATOM 609 O O . LYS A 1 82 ? -1.344 -4.095 4.773 1.00 90.31 82 LYS A O 1
ATOM 614 N N . VAL A 1 83 ? -3.230 -4.835 5.746 1.00 87.25 83 VAL A N 1
ATOM 615 C CA . VAL A 1 83 ? -2.729 -6.191 6.017 1.00 87.25 83 VAL A CA 1
ATOM 616 C C . VAL A 1 83 ? -2.447 -6.935 4.716 1.00 87.25 83 VAL A C 1
ATOM 618 O O . VAL A 1 83 ? -1.376 -7.519 4.586 1.00 87.25 83 VAL A O 1
ATOM 621 N N . ALA A 1 84 ? -3.367 -6.887 3.752 1.00 89.12 84 ALA A N 1
ATOM 622 C CA . ALA A 1 84 ? -3.192 -7.531 2.454 1.00 89.12 84 ALA A CA 1
ATOM 623 C C . ALA A 1 84 ? -1.960 -6.987 1.716 1.00 89.12 84 ALA A C 1
ATOM 625 O O . ALA A 1 84 ? -1.153 -7.770 1.231 1.00 89.12 84 ALA A O 1
ATOM 626 N N . MET A 1 85 ? -1.780 -5.662 1.707 1.00 89.69 85 MET A N 1
ATOM 627 C CA . MET A 1 85 ? -0.623 -5.000 1.097 1.00 89.69 85 MET A CA 1
ATOM 628 C C . MET A 1 85 ? 0.713 -5.461 1.704 1.00 89.69 85 MET A C 1
ATOM 630 O O . MET A 1 85 ? 1.641 -5.791 0.977 1.00 89.69 85 MET A O 1
ATOM 634 N N . VAL A 1 86 ? 0.818 -5.509 3.037 1.00 84.31 86 VAL A N 1
ATOM 635 C CA . VAL A 1 86 ? 2.057 -5.927 3.724 1.00 84.31 86 VAL A CA 1
ATOM 636 C C . VAL A 1 86 ? 2.309 -7.434 3.581 1.00 84.31 86 VAL A C 1
ATOM 638 O O . VAL A 1 86 ? 3.456 -7.877 3.556 1.00 84.31 86 VAL A O 1
ATOM 641 N N . ALA A 1 87 ? 1.248 -8.239 3.489 1.00 83.31 87 ALA A N 1
ATOM 642 C CA . ALA A 1 87 ? 1.364 -9.682 3.316 1.00 83.31 87 ALA A CA 1
ATOM 643 C C . ALA A 1 87 ? 1.837 -10.085 1.908 1.00 83.31 87 ALA A C 1
ATOM 645 O O . ALA A 1 87 ? 2.533 -11.094 1.804 1.00 83.31 87 ALA A O 1
ATOM 646 N N . ASP A 1 88 ? 1.504 -9.309 0.867 1.00 79.38 88 ASP A N 1
ATOM 647 C CA . ASP A 1 88 ? 1.853 -9.605 -0.539 1.00 79.38 88 ASP A CA 1
ATOM 648 C C . ASP A 1 88 ? 3.370 -9.782 -0.732 1.00 79.38 88 ASP A C 1
ATOM 650 O O . ASP A 1 88 ? 3.819 -10.700 -1.413 1.00 79.38 88 ASP A O 1
ATOM 654 N N . TYR A 1 89 ? 4.173 -8.969 -0.040 1.00 67.50 89 TYR A N 1
ATOM 655 C CA . TYR A 1 89 ? 5.638 -8.990 -0.133 1.00 67.50 89 TYR A CA 1
ATOM 656 C C . TYR A 1 89 ? 6.321 -9.798 0.984 1.00 67.50 89 TYR A C 1
ATOM 658 O O . TYR A 1 89 ? 7.545 -9.822 1.082 1.00 67.50 89 TYR A O 1
ATOM 666 N N . GLY A 1 90 ? 5.555 -10.477 1.847 1.00 60.53 90 GLY A N 1
ATOM 667 C CA . GLY A 1 90 ? 6.109 -11.219 2.989 1.00 60.53 90 GLY A CA 1
ATOM 668 C C . GLY A 1 90 ? 6.673 -10.334 4.113 1.00 60.53 90 GLY A C 1
ATOM 669 O O . GLY A 1 90 ? 7.226 -10.854 5.086 1.00 60.53 90 GLY A O 1
ATOM 670 N N . ASP A 1 91 ? 6.458 -9.019 4.033 1.00 63.53 91 ASP A N 1
ATOM 671 C CA . ASP A 1 91 ? 6.971 -7.997 4.957 1.00 63.53 91 ASP A CA 1
ATOM 672 C C . ASP A 1 91 ? 6.306 -8.017 6.340 1.00 63.53 91 ASP A C 1
ATOM 674 O O . ASP A 1 91 ? 6.684 -7.277 7.249 1.00 63.53 91 ASP A O 1
ATOM 678 N N . ILE A 1 92 ? 5.331 -8.900 6.558 1.00 55.94 92 ILE A N 1
ATOM 679 C CA . ILE A 1 92 ? 4.617 -9.012 7.836 1.00 55.94 92 ILE A CA 1
ATOM 680 C C . ILE A 1 92 ? 5.530 -9.401 9.014 1.00 55.94 92 ILE A C 1
ATOM 682 O O . ILE A 1 92 ? 5.188 -9.146 10.171 1.00 55.94 92 ILE A O 1
ATOM 686 N N . ASN A 1 93 ? 6.695 -9.991 8.724 1.00 54.56 93 ASN A N 1
ATOM 687 C CA . ASN A 1 93 ? 7.717 -10.347 9.712 1.00 54.56 93 ASN A CA 1
ATOM 688 C C . ASN A 1 93 ? 8.892 -9.363 9.760 1.00 54.56 93 ASN A C 1
ATOM 690 O O . ASN A 1 93 ? 9.757 -9.506 10.632 1.00 54.56 93 ASN A O 1
ATOM 694 N N . ASP A 1 94 ? 8.936 -8.378 8.861 1.00 58.41 94 ASP A N 1
ATOM 695 C CA . ASP A 1 94 ? 9.971 -7.360 8.905 1.00 58.41 94 ASP A CA 1
ATOM 696 C C . ASP A 1 94 ? 9.664 -6.368 10.039 1.00 58.41 94 ASP A C 1
ATOM 698 O O . ASP A 1 94 ? 8.640 -5.675 10.087 1.00 58.41 94 ASP A O 1
ATOM 702 N N . ARG A 1 95 ? 10.573 -6.348 11.016 1.00 54.06 95 ARG A N 1
ATOM 703 C CA . ARG A 1 95 ? 10.524 -5.471 12.192 1.00 54.06 95 ARG A CA 1
ATOM 704 C C . ARG A 1 95 ? 10.955 -4.036 11.873 1.00 54.06 95 ARG A C 1
ATOM 706 O O . ARG A 1 95 ? 10.837 -3.184 12.750 1.00 54.06 95 ARG A O 1
ATOM 713 N N . SER A 1 96 ? 11.483 -3.789 10.674 1.00 54.31 96 SER A N 1
ATOM 714 C CA . SER A 1 96 ? 11.864 -2.466 10.172 1.00 54.31 96 SER A CA 1
ATOM 715 C C . SER A 1 96 ? 10.688 -1.705 9.544 1.00 54.31 96 SER A C 1
ATOM 717 O O . SER A 1 96 ? 10.699 -0.475 9.498 1.00 54.31 96 SER A O 1
ATOM 719 N N . VAL A 1 97 ? 9.638 -2.423 9.138 1.00 54.69 97 VAL A N 1
ATOM 720 C CA . VAL A 1 97 ? 8.398 -1.874 8.574 1.00 54.69 97 VAL A CA 1
ATOM 721 C C . VAL A 1 97 ? 7.522 -1.305 9.708 1.00 54.69 97 VAL A C 1
ATOM 723 O O . VAL A 1 97 ? 7.591 -1.790 10.842 1.00 54.69 97 VAL A O 1
ATOM 726 N N . PRO A 1 98 ? 6.607 -0.346 9.444 1.00 58.44 98 PRO A N 1
ATOM 727 C CA . PRO A 1 98 ? 5.546 0.074 10.375 1.00 58.44 98 PRO A CA 1
ATOM 728 C C . PRO A 1 98 ? 4.571 -1.044 10.816 1.00 58.44 98 PRO A C 1
ATOM 730 O O . PRO A 1 98 ? 3.479 -0.760 11.312 1.00 58.44 98 PRO A O 1
ATOM 733 N N . SER A 1 99 ? 4.941 -2.317 10.660 1.00 56.34 99 SER A N 1
ATOM 734 C CA . SER A 1 99 ? 4.194 -3.509 11.053 1.00 56.34 99 SER A CA 1
ATOM 735 C C . SER A 1 99 ? 3.786 -3.459 12.530 1.00 56.34 99 SER A C 1
ATOM 737 O O . SER A 1 99 ? 2.673 -3.850 12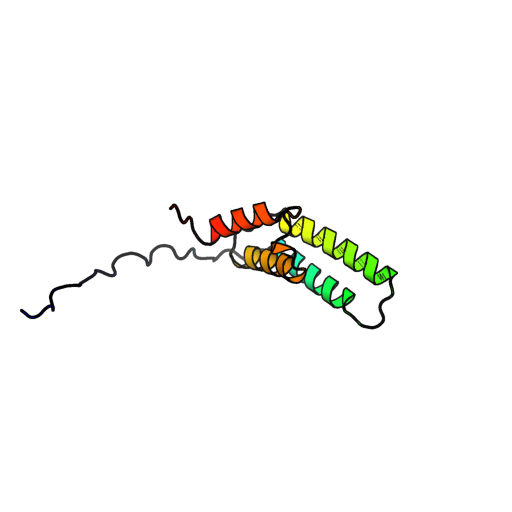.868 1.00 56.34 99 SER A O 1
ATOM 739 N N . LEU A 1 100 ? 4.607 -2.876 13.417 1.00 59.00 100 LEU A N 1
ATOM 740 C CA . LEU A 1 100 ? 4.250 -2.663 14.829 1.00 59.00 100 LEU A CA 1
ATOM 741 C C . LEU A 1 100 ? 3.021 -1.760 15.023 1.00 59.00 100 LEU A C 1
ATOM 743 O O . LEU A 1 100 ? 2.190 -2.053 15.887 1.00 59.00 100 LEU A O 1
ATOM 747 N N . ALA A 1 101 ? 2.888 -0.691 14.232 1.00 67.69 101 ALA A N 1
ATOM 748 C CA . ALA A 1 101 ? 1.720 0.190 14.277 1.00 67.69 101 ALA A CA 1
ATOM 749 C C . ALA A 1 101 ? 0.483 -0.523 13.713 1.00 67.69 101 ALA A C 1
ATOM 751 O O . ALA A 1 101 ? -0.589 -0.461 14.313 1.00 67.69 101 ALA A O 1
ATOM 752 N N . LEU A 1 102 ? 0.656 -1.309 12.646 1.00 74.19 102 LEU A N 1
ATOM 753 C CA . LEU A 1 102 ? -0.410 -2.140 12.087 1.00 74.19 102 LEU A CA 1
ATOM 754 C C . LEU A 1 102 ? -0.930 -3.169 13.106 1.00 74.19 102 LEU A C 1
ATOM 756 O O . LEU A 1 102 ? -2.137 -3.343 13.249 1.00 74.19 102 LEU A O 1
ATOM 760 N N . TRP A 1 103 ? -0.044 -3.798 13.887 1.00 72.19 103 TRP A N 1
ATOM 761 C CA . TRP A 1 103 ? -0.433 -4.707 14.973 1.00 72.19 103 TRP A CA 1
ATOM 762 C C . TRP A 1 103 ? -1.132 -4.001 16.140 1.00 72.19 103 TRP A C 1
ATOM 764 O O . TRP A 1 103 ? -1.892 -4.637 16.874 1.00 72.19 103 TRP A O 1
ATOM 774 N N . ALA A 1 104 ? -0.862 -2.714 16.367 1.00 74.69 104 ALA A N 1
ATOM 775 C CA . ALA A 1 104 ? -1.577 -1.919 17.363 1.00 74.69 104 ALA A CA 1
ATOM 776 C C . ALA A 1 104 ? -3.000 -1.584 16.883 1.00 74.69 104 ALA A C 1
ATOM 778 O O . ALA A 1 104 ? -3.961 -1.767 17.634 1.00 74.69 104 ALA A O 1
ATOM 779 N N . GLU A 1 105 ? -3.153 -1.191 15.617 1.00 75.94 105 GLU A N 1
ATOM 780 C CA . GLU A 1 105 ? -4.462 -0.981 14.986 1.00 75.94 105 GLU A CA 1
ATOM 781 C C . GLU A 1 105 ? -5.285 -2.274 14.955 1.00 75.94 105 GLU A C 1
ATOM 783 O O . GLU A 1 105 ? -6.449 -2.281 15.354 1.00 75.94 105 GLU A O 1
ATOM 788 N N . LEU A 1 106 ? -4.660 -3.396 14.584 1.00 73.44 106 LEU A N 1
ATOM 789 C CA . LEU A 1 106 ? -5.309 -4.705 14.539 1.00 73.44 106 LEU A CA 1
ATOM 790 C C . LEU A 1 106 ? -5.805 -5.149 15.918 1.00 73.44 106 LEU A C 1
ATOM 792 O O . LEU A 1 106 ? -6.935 -5.615 16.040 1.00 73.44 106 LEU A O 1
ATOM 796 N N . ARG A 1 107 ? -5.016 -4.932 16.978 1.00 73.06 107 ARG A N 1
ATOM 797 C CA . ARG A 1 107 ? -5.452 -5.184 18.364 1.00 73.06 107 ARG A CA 1
ATOM 798 C C . ARG A 1 107 ? -6.610 -4.286 18.795 1.00 73.06 107 ARG A C 1
ATOM 800 O O . ARG A 1 107 ? -7.485 -4.736 19.527 1.00 73.06 107 ARG A O 1
ATOM 807 N N . THR A 1 108 ? -6.630 -3.039 18.334 1.00 74.00 108 THR A N 1
ATOM 808 C CA . THR A 1 108 ? -7.691 -2.079 18.668 1.00 74.00 108 THR A CA 1
ATOM 809 C C . THR A 1 108 ? -9.012 -2.448 17.989 1.00 74.00 108 THR A C 1
ATOM 811 O O . THR A 1 108 ? -10.064 -2.384 18.619 1.00 74.00 108 THR A O 1
ATOM 814 N N . LEU A 1 109 ? -8.959 -2.883 16.728 1.00 70.00 109 LEU A N 1
ATOM 815 C CA . LEU A 1 109 ? -10.139 -3.195 15.915 1.00 70.00 109 LEU A CA 1
ATOM 816 C C . LEU A 1 109 ? -10.694 -4.612 16.134 1.00 70.00 109 LEU A C 1
ATOM 818 O O . LEU A 1 109 ? -11.906 -4.797 16.062 1.00 70.00 109 LEU A O 1
ATOM 822 N N . VAL A 1 110 ? -9.844 -5.609 16.405 1.00 68.06 110 VAL A N 1
ATOM 823 C CA . VAL A 1 110 ? -10.271 -7.016 16.593 1.00 68.06 110 VAL A CA 1
ATOM 824 C C . VAL A 1 110 ? -10.672 -7.316 18.043 1.00 68.06 110 VAL A C 1
ATOM 826 O O . VAL A 1 110 ? -11.371 -8.292 18.307 1.00 68.06 110 VAL A O 1
ATOM 829 N N . GLY A 1 111 ? -10.318 -6.436 18.980 1.00 52.88 111 GLY A N 1
ATOM 830 C CA . GLY A 1 111 ? -10.810 -6.480 20.348 1.00 52.88 111 GLY A CA 1
ATOM 831 C C . GLY A 1 111 ? -9.682 -6.604 21.357 1.00 52.88 111 GLY A C 1
ATOM 832 O O . GLY A 1 111 ? -8.833 -7.493 21.280 1.00 52.88 111 GLY A O 1
ATOM 833 N N . GLY A 1 112 ? -9.724 -5.714 22.345 1.00 49.69 112 GLY A N 1
ATOM 834 C CA . GLY A 1 112 ? -8.947 -5.814 23.566 1.00 49.69 112 GLY A CA 1
ATOM 835 C C . GLY A 1 112 ? -9.171 -7.153 24.261 1.00 49.69 112 GLY A C 1
ATOM 836 O O . GLY A 1 112 ? -10.049 -7.288 25.107 1.00 49.69 112 GLY A O 1
ATOM 837 N N . VAL A 1 113 ? -8.327 -8.132 23.947 1.00 43.59 113 VAL A N 1
ATOM 838 C CA . VAL A 1 113 ? -8.071 -9.257 24.839 1.00 43.59 113 VAL A CA 1
ATOM 839 C C . VAL A 1 113 ? -7.116 -8.734 25.905 1.00 43.59 113 VAL A C 1
ATOM 841 O O . VAL A 1 113 ? -5.896 -8.828 25.793 1.00 43.59 113 VAL A O 1
ATOM 844 N N . THR A 1 114 ? -7.686 -8.092 26.921 1.00 42.28 114 THR A N 1
ATOM 845 C CA . THR A 1 114 ? -7.053 -8.035 28.236 1.00 42.28 114 THR A CA 1
ATOM 846 C C . THR A 1 114 ? -6.956 -9.472 28.735 1.00 42.28 114 THR A C 1
ATOM 848 O O . THR A 1 114 ? -7.986 -10.097 28.993 1.00 42.28 114 THR A O 1
ATOM 851 N N . CYS A 1 115 ? -5.733 -9.998 28.790 1.00 38.88 115 CYS A N 1
ATOM 852 C CA . CYS A 1 115 ? -5.416 -11.149 29.630 1.00 38.88 115 CYS A CA 1
ATOM 853 C C . CYS A 1 115 ? -5.634 -10.800 31.106 1.00 38.88 115 CYS A C 1
ATOM 855 O O . CYS A 1 115 ? -5.383 -9.625 31.468 1.00 38.88 115 CYS A O 1
#

pLDDT: mean 75.62, std 19.92, range [35.41, 98.12]